Protein AF-A0A514C225-F1 (afdb_monomer_lite)

Radius of gyration: 12.71 Å; chains: 1; bounding box: 34×26×31 Å

Foldseek 3Di:
DPVVVVVQQQQWKKKAFPPPPGGAIATDGQCVVQPDPVRRDDFAWDQQKAFPVRGRIIGIDGRVPDDDCPDDHDNPGMDGHD

Secondary structure (DSSP, 8-state):
--HHHHHTTTTEEEEEE-STT---EEEEEHHHHHSSGGGSPPSEEESSEEETTS---EEEEETTSS----S---TTSEEE--

Sequence (82 aa):
MAESQMDASRGRMIVRCLSPGCVHVALMDARTLFGSTRDWPAAGTSQRFRCVCGGRESRISYAGETAPVEAQPAPDAIHLWG

Structure (mmCIF, N/CA/C/O backbone):
data_AF-A0A514C225-F1
#
_entry.id   AF-A0A514C225-F1
#
loop_
_atom_site.group_PDB
_atom_site.id
_atom_site.type_symbol
_atom_site.label_atom_id
_atom_site.label_alt_id
_atom_site.label_comp_id
_atom_site.label_asym_id
_atom_site.label_entity_id
_atom_site.label_seq_id
_atom_site.pdbx_PDB_ins_code
_atom_site.Cartn_x
_atom_site.Cartn_y
_atom_site.Cartn_z
_atom_site.occupancy
_atom_site.B_iso_or_equiv
_atom_site.auth_seq_id
_atom_site.auth_comp_id
_atom_site.auth_asym_id
_atom_site.auth_atom_id
_atom_site.pdbx_PDB_model_num
ATOM 1 N N . MET A 1 1 ? 26.061 -17.476 -12.957 1.00 44.34 1 MET A N 1
ATOM 2 C CA . MET A 1 1 ? 24.665 -17.609 -12.479 1.00 44.34 1 MET A CA 1
ATOM 3 C C . MET A 1 1 ? 24.537 -16.844 -11.158 1.00 44.34 1 MET A C 1
ATOM 5 O O . MET A 1 1 ? 24.501 -17.454 -10.104 1.00 44.34 1 MET A O 1
ATOM 9 N N . ALA A 1 2 ? 24.610 -15.512 -11.179 1.00 47.81 2 ALA A N 1
ATOM 10 C CA . ALA A 1 2 ? 24.578 -14.695 -9.950 1.00 47.81 2 ALA A CA 1
ATOM 11 C C . ALA A 1 2 ? 23.963 -13.304 -10.188 1.00 47.81 2 ALA A C 1
ATOM 13 O O . ALA A 1 2 ? 23.393 -12.704 -9.284 1.00 47.81 2 ALA A O 1
ATOM 14 N N . GLU A 1 3 ? 23.991 -12.824 -11.432 1.00 42.84 3 GLU A N 1
ATOM 15 C CA . GLU A 1 3 ? 23.490 -11.497 -11.808 1.00 42.84 3 GLU A CA 1
ATOM 16 C C . GLU A 1 3 ? 21.952 -11.399 -11.772 1.00 42.84 3 GLU A C 1
ATOM 18 O O . GLU A 1 3 ? 21.401 -10.329 -11.528 1.00 42.84 3 GLU A O 1
ATOM 23 N N . SER A 1 4 ? 21.238 -12.524 -11.900 1.00 48.59 4 SER A N 1
ATOM 24 C CA . SER A 1 4 ? 19.767 -12.549 -11.890 1.00 48.59 4 SER A CA 1
ATOM 25 C C . SER A 1 4 ? 19.140 -12.246 -10.522 1.00 48.59 4 SER A C 1
ATOM 27 O O . SER A 1 4 ? 17.977 -11.858 -10.464 1.00 48.59 4 SER A O 1
ATOM 29 N N . GLN A 1 5 ? 19.876 -12.406 -9.414 1.00 48.78 5 GLN A N 1
ATOM 30 C CA . GLN A 1 5 ? 19.329 -12.168 -8.069 1.00 48.78 5 GLN A CA 1
ATOM 31 C C . GLN A 1 5 ? 19.503 -10.716 -7.594 1.00 48.78 5 GLN A C 1
ATOM 33 O O . GLN A 1 5 ? 18.710 -10.231 -6.783 1.00 48.78 5 GLN A O 1
ATOM 38 N N . MET A 1 6 ? 20.495 -9.998 -8.130 1.00 46.38 6 MET A N 1
ATOM 39 C CA . MET A 1 6 ? 20.774 -8.603 -7.768 1.00 46.38 6 MET A CA 1
ATOM 40 C C . MET A 1 6 ? 19.825 -7.615 -8.472 1.00 46.38 6 MET A C 1
ATOM 42 O O . MET A 1 6 ? 19.412 -6.634 -7.855 1.00 46.38 6 MET A O 1
ATOM 46 N N . ASP A 1 7 ? 19.388 -7.901 -9.708 1.00 49.44 7 ASP A N 1
ATOM 47 C CA . ASP A 1 7 ? 18.364 -7.092 -10.400 1.00 49.44 7 ASP A CA 1
ATOM 48 C C . ASP A 1 7 ? 16.963 -7.278 -9.791 1.00 49.44 7 ASP A C 1
ATOM 50 O O . ASP A 1 7 ? 16.228 -6.311 -9.599 1.00 49.44 7 ASP A O 1
ATOM 54 N N . ALA A 1 8 ? 16.624 -8.503 -9.370 1.00 50.25 8 ALA A N 1
ATOM 55 C CA . ALA A 1 8 ? 15.324 -8.832 -8.772 1.00 50.25 8 ALA A CA 1
ATOM 56 C C . ALA A 1 8 ? 15.036 -8.089 -7.451 1.00 50.25 8 ALA A C 1
ATOM 58 O O . ALA A 1 8 ? 13.894 -8.030 -6.994 1.00 50.25 8 ALA A O 1
ATOM 59 N N . SER A 1 9 ? 16.068 -7.527 -6.819 1.00 55.16 9 SER A N 1
ATOM 60 C CA . SER A 1 9 ? 15.937 -6.762 -5.575 1.00 55.16 9 SER A CA 1
ATOM 61 C C . SER A 1 9 ? 15.693 -5.272 -5.827 1.00 55.16 9 SER A C 1
ATOM 63 O O . SER A 1 9 ? 15.144 -4.592 -4.962 1.00 55.16 9 SER A O 1
ATOM 65 N N . ARG A 1 10 ? 16.035 -4.760 -7.021 1.00 64.81 10 ARG A N 1
ATOM 66 C CA . ARG A 1 10 ? 15.926 -3.332 -7.358 1.00 64.81 10 ARG A CA 1
ATOM 67 C C . ARG A 1 10 ? 14.492 -2.835 -7.513 1.00 64.81 10 ARG A C 1
ATOM 69 O O . ARG A 1 10 ? 14.313 -1.628 -7.527 1.00 64.81 10 ARG A O 1
ATOM 76 N N . GLY A 1 11 ? 13.495 -3.719 -7.596 1.00 70.50 11 GLY A N 1
ATOM 77 C CA . GLY A 1 11 ? 12.074 -3.370 -7.758 1.00 70.50 11 GLY A CA 1
ATOM 78 C C . GLY A 1 11 ? 11.173 -3.668 -6.564 1.00 70.50 11 GLY A C 1
ATOM 79 O O . GLY A 1 11 ? 9.977 -3.390 -6.628 1.00 70.50 11 GLY A O 1
ATOM 80 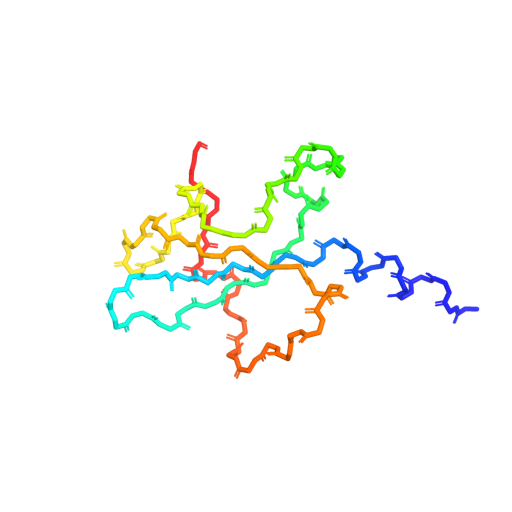N N . ARG A 1 12 ? 11.715 -4.212 -5.468 1.00 81.25 12 ARG A N 1
ATOM 81 C CA . ARG A 1 12 ? 10.912 -4.583 -4.298 1.00 81.25 12 ARG A CA 1
ATOM 82 C C . ARG A 1 12 ? 10.512 -3.346 -3.504 1.00 81.25 12 ARG A C 1
ATOM 84 O O . ARG A 1 12 ? 11.336 -2.730 -2.829 1.00 81.25 12 ARG A O 1
ATOM 91 N N . MET A 1 13 ? 9.232 -3.024 -3.572 1.00 86.19 13 MET A N 1
ATOM 92 C CA . MET A 1 13 ? 8.589 -1.924 -2.878 1.00 86.19 13 MET A CA 1
ATOM 93 C C . MET A 1 13 ? 7.800 -2.469 -1.690 1.00 86.19 13 MET A C 1
ATOM 95 O O . MET A 1 13 ? 6.893 -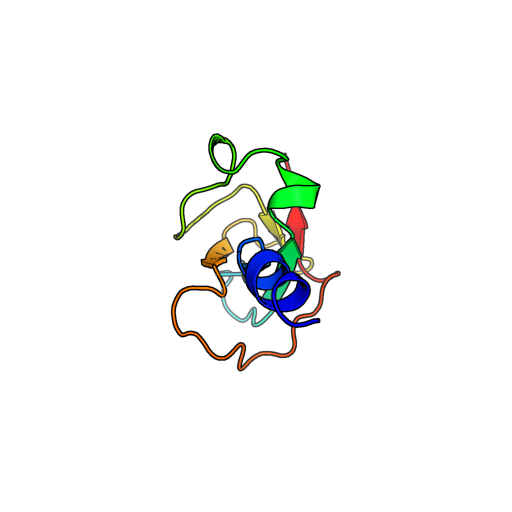3.280 -1.829 1.00 86.19 13 MET A O 1
ATOM 99 N N . ILE A 1 14 ? 8.151 -2.016 -0.502 1.00 87.12 14 ILE A N 1
ATOM 100 C CA . ILE A 1 14 ? 7.465 -2.306 0.747 1.00 87.12 14 ILE A CA 1
ATOM 101 C C . ILE A 1 14 ? 6.464 -1.180 0.978 1.00 87.12 14 ILE A C 1
ATOM 103 O O . ILE A 1 14 ? 6.842 -0.012 1.053 1.00 87.12 14 ILE A O 1
ATOM 107 N N . VAL A 1 15 ? 5.192 -1.530 1.108 1.00 88.38 15 VAL A N 1
ATOM 108 C CA . VAL A 1 15 ? 4.116 -0.593 1.420 1.00 88.38 15 VAL A CA 1
ATOM 109 C C . VAL A 1 15 ? 3.574 -0.944 2.796 1.00 88.38 15 VAL A C 1
ATOM 111 O O . VAL A 1 15 ? 3.179 -2.079 3.038 1.00 88.38 15 VAL A O 1
ATOM 114 N N . ARG A 1 16 ? 3.561 0.014 3.720 1.00 88.69 16 ARG A N 1
ATOM 115 C CA . ARG A 1 16 ? 3.055 -0.163 5.087 1.00 88.69 16 ARG A CA 1
ATOM 116 C C . ARG A 1 16 ? 1.892 0.774 5.338 1.00 88.69 16 ARG A C 1
ATOM 118 O O . ARG A 1 16 ? 2.038 1.974 5.147 1.00 88.69 16 ARG A O 1
ATOM 125 N N . CYS A 1 17 ? 0.773 0.260 5.828 1.00 90.31 17 CYS A N 1
ATOM 126 C CA . CYS A 1 17 ? -0.338 1.117 6.222 1.00 90.31 17 CYS A CA 1
ATOM 127 C C . CYS A 1 17 ? 0.039 1.957 7.458 1.00 90.31 17 CYS A C 1
ATOM 129 O O . CYS A 1 17 ? 0.617 1.432 8.409 1.00 90.31 17 CYS A O 1
ATOM 131 N N . LEU A 1 18 ? -0.290 3.252 7.444 1.00 90.12 18 LEU A N 1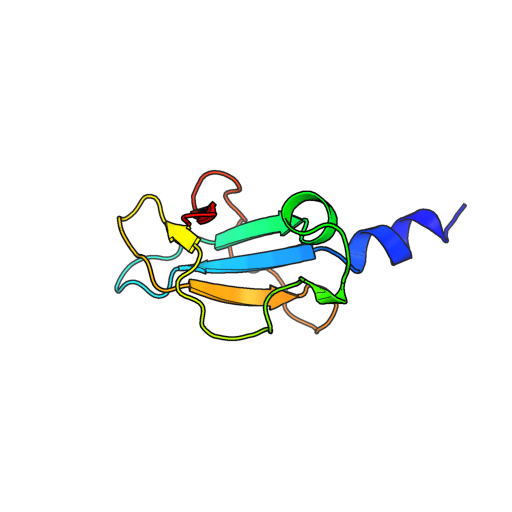
ATOM 132 C CA . LEU A 1 18 ? -0.084 4.177 8.567 1.00 90.12 18 LEU A CA 1
ATOM 133 C C . LEU A 1 18 ? -1.352 4.405 9.402 1.00 90.12 18 LEU A C 1
ATOM 135 O O . LEU A 1 18 ? -1.347 5.223 10.319 1.00 90.12 18 LEU A O 1
ATOM 139 N N . SER A 1 19 ? -2.446 3.695 9.113 1.00 89.00 19 SER A N 1
ATOM 140 C CA . SER A 1 19 ? -3.659 3.812 9.921 1.00 89.00 19 SER A CA 1
ATOM 141 C C . SER A 1 19 ? -3.424 3.378 11.371 1.00 89.00 19 SER A C 1
ATOM 143 O O . SER A 1 19 ? -2.719 2.395 11.616 1.00 89.00 19 SER A O 1
ATOM 145 N N . PRO A 1 20 ? -4.044 4.073 12.341 1.00 85.81 20 PRO A N 1
ATOM 146 C CA . PRO A 1 20 ? -3.869 3.772 13.755 1.00 85.81 20 PRO A CA 1
ATOM 147 C C . PRO A 1 20 ? -4.322 2.339 14.061 1.00 85.81 20 PRO A C 1
ATOM 149 O O . PRO A 1 20 ? -5.416 1.931 13.679 1.00 85.81 20 PRO A O 1
ATOM 152 N N . 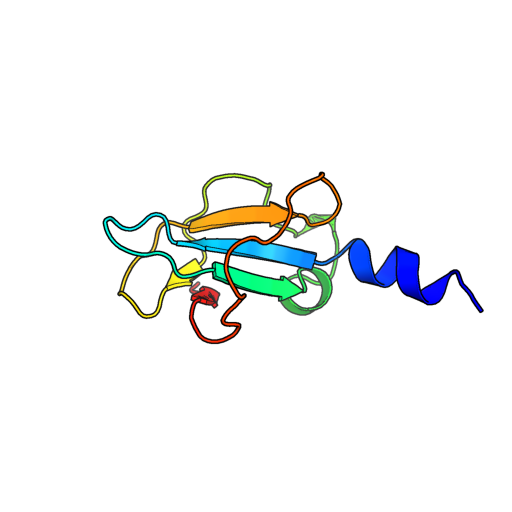GLY A 1 21 ? -3.461 1.565 14.728 1.00 85.81 21 GLY A N 1
ATOM 153 C CA . GLY A 1 21 ? -3.719 0.158 15.059 1.00 85.81 21 GLY A CA 1
ATOM 154 C C . GLY A 1 21 ? -3.531 -0.833 13.903 1.00 85.81 21 GLY A C 1
ATOM 155 O O . GLY A 1 21 ? -3.710 -2.031 14.103 1.00 85.81 21 GLY A O 1
ATOM 156 N N . CYS A 1 22 ? -3.145 -0.375 12.707 1.00 85.94 22 CYS A N 1
ATOM 157 C CA . CYS A 1 22 ? -2.868 -1.246 11.570 1.00 85.94 22 CYS A CA 1
ATOM 158 C C . CYS A 1 22 ? -1.376 -1.602 11.498 1.00 85.94 22 CYS A C 1
ATOM 160 O O . CYS A 1 22 ? -0.511 -0.727 11.517 1.00 85.94 22 CYS A O 1
ATOM 162 N N . VAL A 1 23 ? -1.071 -2.893 11.366 1.00 83.69 23 VAL A N 1
ATOM 163 C CA . VAL A 1 23 ? 0.301 -3.406 11.177 1.00 83.69 23 VAL A CA 1
ATOM 164 C C . VAL A 1 23 ? 0.492 -4.077 9.818 1.00 83.69 23 VAL A C 1
ATOM 166 O O . VAL A 1 23 ? 1.489 -4.755 9.589 1.00 83.69 23 VAL A O 1
ATOM 169 N N . HIS A 1 24 ? -0.458 -3.883 8.900 1.00 87.94 24 HIS A N 1
ATOM 170 C CA . HIS A 1 24 ? -0.389 -4.475 7.574 1.00 87.94 24 HIS A CA 1
ATOM 171 C C . HIS A 1 24 ? 0.755 -3.882 6.755 1.00 87.94 24 HIS A C 1
ATOM 173 O O . HIS A 1 24 ? 0.904 -2.661 6.618 1.00 87.94 24 HIS A O 1
ATOM 179 N N . VAL A 1 25 ? 1.529 -4.789 6.172 1.00 86.81 25 VAL A N 1
ATOM 180 C CA . VAL A 1 25 ? 2.618 -4.504 5.248 1.00 86.81 25 VAL A CA 1
ATOM 181 C C . VAL A 1 25 ? 2.416 -5.381 4.025 1.00 86.81 25 VAL A C 1
ATOM 183 O O . VAL A 1 25 ? 2.184 -6.578 4.164 1.00 86.81 25 VAL A O 1
ATOM 186 N N . ALA A 1 26 ? 2.521 -4.797 2.840 1.00 86.06 26 ALA A N 1
ATOM 187 C CA . ALA A 1 26 ? 2.530 -5.511 1.576 1.00 86.06 26 ALA A CA 1
ATOM 188 C C . ALA A 1 26 ? 3.900 -5.358 0.917 1.00 86.06 26 ALA A C 1
ATOM 190 O O . ALA A 1 26 ? 4.478 -4.269 0.889 1.00 86.06 26 ALA A O 1
ATOM 191 N N . LEU A 1 27 ? 4.414 -6.460 0.378 1.00 85.56 27 LEU A N 1
ATOM 192 C CA . LEU A 1 27 ? 5.570 -6.439 -0.504 1.00 85.56 27 LEU A CA 1
ATOM 193 C C . LEU A 1 27 ? 5.059 -6.471 -1.941 1.00 85.56 27 LEU A C 1
ATOM 195 O O . LEU A 1 27 ? 4.362 -7.399 -2.340 1.00 85.56 27 LEU A O 1
ATOM 199 N N . MET A 1 28 ? 5.405 -5.443 -2.696 1.00 84.56 28 MET A N 1
ATOM 200 C CA . MET A 1 28 ? 4.979 -5.218 -4.065 1.00 84.56 28 MET A CA 1
ATOM 201 C C . MET A 1 28 ? 6.193 -5.110 -4.980 1.00 84.56 28 MET A C 1
ATOM 203 O O . MET A 1 28 ? 7.288 -4.748 -4.551 1.00 84.56 28 MET A O 1
ATOM 207 N N . ASP A 1 29 ? 5.991 -5.392 -6.260 1.00 83.50 29 ASP A N 1
ATOM 208 C CA . ASP A 1 29 ? 7.008 -5.183 -7.281 1.00 83.50 29 ASP A CA 1
ATOM 209 C C . ASP A 1 29 ? 6.684 -3.903 -8.062 1.00 83.50 29 ASP A C 1
ATOM 211 O O . ASP A 1 29 ? 5.721 -3.843 -8.829 1.00 83.50 29 ASP A O 1
ATOM 215 N N . ALA A 1 30 ? 7.466 -2.845 -7.836 1.00 83.50 30 ALA A N 1
ATOM 216 C CA . ALA A 1 30 ? 7.249 -1.546 -8.470 1.00 83.50 30 ALA A CA 1
ATOM 217 C C . ALA A 1 30 ? 7.441 -1.607 -9.990 1.00 83.50 30 ALA A C 1
ATOM 219 O O . ALA A 1 30 ? 6.764 -0.890 -10.723 1.00 83.50 30 ALA A O 1
ATOM 220 N N . ARG A 1 31 ? 8.307 -2.502 -10.479 1.00 83.12 31 ARG A N 1
ATOM 221 C CA . ARG A 1 31 ? 8.500 -2.726 -11.915 1.00 83.12 31 ARG A CA 1
ATOM 222 C C . ARG A 1 31 ? 7.239 -3.293 -12.563 1.00 83.12 31 ARG A C 1
ATOM 224 O O . ARG A 1 31 ? 6.855 -2.844 -13.634 1.00 83.12 31 ARG A O 1
ATOM 231 N N . THR A 1 32 ? 6.571 -4.232 -11.905 1.00 83.38 32 THR A N 1
ATOM 232 C CA . THR A 1 32 ? 5.321 -4.831 -12.390 1.00 83.38 32 THR A CA 1
ATOM 233 C C . THR A 1 32 ? 4.158 -3.840 -12.320 1.00 83.38 32 THR A C 1
ATOM 235 O O . THR A 1 32 ? 3.320 -3.821 -13.215 1.00 83.38 32 THR A O 1
ATOM 238 N N . LEU A 1 33 ? 4.115 -2.988 -11.289 1.00 84.31 33 LEU A N 1
ATOM 239 C CA . LEU A 1 33 ? 3.029 -2.019 -11.092 1.00 84.31 33 LEU A CA 1
ATOM 240 C C . LEU A 1 33 ? 3.153 -0.754 -11.952 1.00 84.31 33 LEU A C 1
ATOM 242 O O . LEU A 1 33 ? 2.148 -0.247 -12.439 1.00 84.31 33 LEU A O 1
ATOM 246 N N . PHE A 1 34 ? 4.365 -0.224 -12.110 1.00 84.69 34 PHE A N 1
ATOM 247 C CA . PHE A 1 34 ? 4.608 1.083 -12.734 1.00 84.69 34 PHE A CA 1
ATOM 248 C C . PHE A 1 34 ? 5.480 0.999 -13.994 1.00 84.69 34 PHE A C 1
ATOM 250 O O . PHE A 1 34 ? 5.653 1.994 -14.691 1.00 84.69 34 PHE A O 1
ATOM 257 N N . GLY A 1 35 ? 6.044 -0.168 -14.312 1.00 83.56 35 GLY A N 1
ATOM 258 C CA . GLY A 1 35 ? 6.952 -0.335 -15.442 1.00 83.56 35 GLY A CA 1
ATOM 259 C C . GLY A 1 35 ? 8.317 0.293 -15.163 1.00 83.56 35 GLY A C 1
ATOM 260 O O . GLY A 1 35 ? 9.177 -0.311 -14.515 1.00 83.56 35 GLY A O 1
ATOM 261 N N . SER A 1 36 ? 8.526 1.505 -15.673 1.00 82.38 36 SER A N 1
ATOM 262 C CA . SER A 1 36 ? 9.818 2.196 -15.634 1.00 82.38 36 SER A CA 1
ATOM 263 C C . SER A 1 36 ? 10.107 2.800 -14.260 1.00 82.38 36 SER A C 1
ATOM 265 O O . SER A 1 36 ? 9.225 3.360 -13.620 1.00 82.38 36 SER A O 1
ATOM 267 N N . THR A 1 37 ? 11.373 2.781 -13.834 1.00 79.88 37 THR A N 1
ATOM 268 C CA . THR A 1 37 ? 11.829 3.357 -12.548 1.00 79.88 37 THR A CA 1
ATOM 269 C C . THR A 1 37 ? 11.503 4.840 -12.374 1.00 79.88 37 THR A C 1
ATOM 271 O O . THR A 1 37 ? 11.425 5.329 -11.253 1.00 79.88 37 THR A O 1
ATOM 274 N N . ARG A 1 38 ? 11.301 5.566 -13.477 1.00 81.56 38 ARG A N 1
ATOM 275 C CA . ARG A 1 38 ? 10.916 6.983 -13.492 1.00 81.56 38 ARG A CA 1
ATOM 276 C C . ARG A 1 38 ? 9.482 7.234 -13.019 1.00 81.56 38 ARG A C 1
ATOM 278 O O . ARG A 1 38 ? 9.201 8.319 -12.525 1.00 81.56 38 ARG A O 1
ATOM 285 N N . ASP A 1 39 ? 8.610 6.243 -13.173 1.00 84.00 39 ASP A N 1
ATOM 286 C CA . ASP A 1 39 ? 7.194 6.289 -12.796 1.00 84.00 39 ASP A CA 1
ATOM 287 C C . ASP A 1 39 ? 6.958 5.776 -11.371 1.00 84.00 39 ASP A C 1
ATOM 289 O O . ASP A 1 39 ? 5.844 5.838 -10.838 1.00 84.00 39 ASP A O 1
ATOM 293 N N . TRP A 1 40 ? 8.013 5.253 -10.743 1.00 86.19 40 TRP A N 1
ATOM 294 C CA . TRP A 1 40 ? 7.934 4.709 -9.403 1.00 86.19 40 TRP A CA 1
ATOM 295 C C . TRP A 1 40 ? 7.652 5.826 -8.398 1.00 86.19 40 TRP A C 1
ATOM 297 O O . TRP A 1 40 ? 8.268 6.895 -8.452 1.00 86.19 40 TRP A O 1
ATOM 307 N N . PRO A 1 41 ? 6.731 5.601 -7.450 1.00 84.50 41 PRO A N 1
ATOM 308 C CA . PRO A 1 41 ? 6.473 6.575 -6.407 1.00 84.50 41 PRO A CA 1
ATOM 309 C C . PRO A 1 41 ? 7.717 6.754 -5.528 1.00 84.50 41 PRO A C 1
ATOM 311 O O . PRO A 1 41 ? 8.421 5.792 -5.215 1.00 84.50 41 PRO A O 1
ATOM 314 N N . ALA A 1 42 ? 7.972 7.987 -5.095 1.00 84.44 42 ALA A N 1
ATOM 315 C CA . ALA A 1 42 ? 9.057 8.270 -4.163 1.00 84.44 42 ALA A CA 1
ATOM 316 C C . ALA A 1 42 ? 8.869 7.499 -2.843 1.00 84.44 42 ALA A C 1
ATOM 318 O O . ALA A 1 42 ? 7.742 7.300 -2.380 1.00 84.44 42 ALA A O 1
ATOM 319 N N . ALA A 1 43 ? 9.979 7.085 -2.226 1.00 86.44 43 ALA A N 1
ATOM 320 C CA . ALA A 1 43 ? 9.954 6.551 -0.869 1.00 86.44 43 ALA A CA 1
ATOM 321 C C . ALA A 1 43 ? 9.413 7.617 0.101 1.00 86.44 43 ALA A C 1
ATOM 323 O O . ALA A 1 43 ? 9.765 8.791 -0.002 1.00 86.44 43 ALA A O 1
ATOM 324 N N . GLY A 1 44 ? 8.561 7.211 1.043 1.00 87.88 44 GLY A N 1
ATOM 325 C CA . GLY A 1 44 ? 7.870 8.129 1.950 1.00 87.88 44 GLY A CA 1
ATOM 326 C C . GLY A 1 44 ? 6.368 7.876 2.025 1.00 87.88 44 GLY A C 1
ATOM 327 O O . GLY A 1 44 ? 5.886 6.805 1.664 1.00 87.88 44 GLY A O 1
ATOM 328 N N . THR A 1 45 ? 5.619 8.842 2.546 1.00 89.81 45 THR A N 1
ATOM 329 C CA . THR A 1 45 ? 4.164 8.716 2.697 1.00 89.81 45 THR A CA 1
ATOM 330 C C . THR A 1 45 ? 3.460 8.901 1.355 1.00 89.81 45 THR A C 1
ATOM 332 O O . THR A 1 45 ? 3.760 9.817 0.594 1.00 89.81 45 THR A O 1
ATOM 335 N N . SER A 1 46 ? 2.497 8.036 1.067 1.00 88.25 46 SER A N 1
ATOM 336 C CA . SER A 1 46 ? 1.712 8.033 -0.156 1.00 88.25 46 SER A CA 1
ATOM 337 C C . SER A 1 46 ? 0.267 7.650 0.131 1.00 88.25 46 SER A C 1
ATOM 339 O O . SER A 1 46 ? -0.020 6.849 1.018 1.00 88.25 46 SER A O 1
ATOM 341 N N . GLN A 1 47 ? -0.645 8.215 -0.654 1.00 89.12 47 GLN A N 1
ATOM 342 C CA . GLN A 1 47 ? -2.086 7.959 -0.557 1.00 89.12 47 GLN A CA 1
ATOM 343 C C . GLN A 1 47 ? -2.621 7.120 -1.728 1.00 89.12 47 GLN A C 1
ATOM 345 O O . GLN A 1 47 ? -3.827 6.953 -1.884 1.00 89.12 47 GLN A O 1
ATOM 350 N N . ARG A 1 48 ? -1.718 6.596 -2.571 1.00 87.12 48 ARG A N 1
ATOM 351 C CA . ARG A 1 48 ? -2.044 5.773 -3.752 1.00 87.12 48 ARG A CA 1
ATOM 352 C C . ARG A 1 48 ? -2.370 4.318 -3.409 1.00 87.12 48 ARG A C 1
ATOM 354 O O . ARG A 1 48 ? -2.638 3.522 -4.300 1.00 87.12 48 ARG A O 1
ATOM 361 N N . PHE A 1 49 ? -2.281 3.947 -2.137 1.00 89.31 49 PHE A N 1
ATOM 362 C CA . PHE A 1 49 ? -2.427 2.574 -1.678 1.00 89.31 49 PHE A CA 1
ATOM 363 C C . PHE A 1 49 ? -3.519 2.506 -0.626 1.00 89.31 49 PHE A C 1
ATOM 365 O O . PHE A 1 49 ? -3.538 3.303 0.311 1.00 89.31 49 PHE A O 1
ATOM 372 N N . ARG A 1 50 ? -4.413 1.532 -0.763 1.00 90.12 50 ARG A N 1
ATOM 373 C CA . ARG A 1 50 ? -5.494 1.290 0.182 1.00 90.12 50 ARG A CA 1
ATOM 374 C C . ARG A 1 50 ? -5.273 -0.034 0.884 1.00 90.12 50 ARG A C 1
ATOM 376 O O . ARG A 1 50 ? -5.176 -1.079 0.248 1.00 90.12 50 ARG A O 1
ATOM 383 N N . CYS A 1 51 ? -5.224 0.020 2.205 1.00 90.69 51 CYS A N 1
ATOM 384 C CA . CYS A 1 51 ? -5.178 -1.160 3.043 1.00 90.69 51 CYS A CA 1
ATOM 385 C C . CYS A 1 51 ? -6.579 -1.759 3.224 1.00 90.69 51 CYS A C 1
ATOM 387 O O . CYS A 1 51 ? -7.574 -1.030 3.264 1.00 90.69 51 CYS A O 1
ATOM 389 N N . VAL A 1 52 ? -6.650 -3.077 3.417 1.00 89.44 52 VAL A N 1
ATOM 390 C CA . VAL A 1 52 ? -7.881 -3.810 3.758 1.00 89.44 52 VAL A CA 1
ATOM 391 C C . VAL A 1 52 ? -8.545 -3.316 5.049 1.00 89.44 52 VAL A C 1
ATOM 393 O O . VAL A 1 52 ? -9.752 -3.457 5.204 1.00 89.44 52 VAL A O 1
ATOM 396 N N . CYS A 1 53 ? -7.802 -2.656 5.948 1.00 88.62 53 CYS A N 1
ATOM 397 C CA . CYS A 1 53 ? -8.377 -2.008 7.134 1.00 88.62 53 CYS A CA 1
ATOM 398 C C . CYS A 1 53 ? -9.187 -0.733 6.815 1.00 88.62 53 CYS A C 1
ATOM 400 O O . CYS A 1 53 ? -9.802 -0.159 7.708 1.00 88.62 53 CYS A O 1
ATOM 402 N N . GLY A 1 54 ? -9.162 -0.255 5.564 1.00 87.88 54 GLY A N 1
ATOM 403 C CA . GLY A 1 54 ? -9.783 1.000 5.129 1.00 87.88 54 GLY A CA 1
ATOM 404 C C . GLY A 1 54 ? -8.826 2.196 5.082 1.00 87.88 54 GLY A C 1
ATOM 405 O O . GLY A 1 54 ? -9.184 3.236 4.526 1.00 87.88 54 GLY A O 1
ATOM 406 N N . GLY A 1 55 ? -7.605 2.042 5.599 1.00 88.88 55 GLY A N 1
ATOM 407 C CA . GLY A 1 55 ? -6.559 3.059 5.567 1.00 88.88 55 GLY A CA 1
ATOM 408 C C . GLY A 1 55 ? -6.117 3.425 4.155 1.00 88.88 55 GLY A C 1
ATOM 409 O O . GLY A 1 55 ? -5.847 2.546 3.340 1.00 88.88 55 GLY A O 1
ATOM 410 N N . ARG A 1 56 ? -6.023 4.725 3.871 1.00 89.06 56 ARG A N 1
ATOM 411 C CA . ARG A 1 56 ? -5.525 5.257 2.588 1.00 89.06 56 ARG A CA 1
ATOM 412 C C . ARG A 1 56 ? -4.086 5.742 2.658 1.00 89.06 56 ARG A C 1
ATOM 414 O O . ARG A 1 56 ? -3.436 5.889 1.634 1.00 89.06 56 ARG A O 1
ATOM 421 N N . GLU A 1 57 ? -3.597 6.018 3.858 1.00 90.69 57 GLU A N 1
ATOM 422 C CA . GLU A 1 57 ? -2.255 6.535 4.052 1.00 90.69 57 GLU A CA 1
ATOM 423 C C . GLU A 1 57 ? -1.292 5.371 4.263 1.00 90.69 57 GLU A C 1
ATOM 425 O O . GLU A 1 57 ? -1.477 4.535 5.154 1.00 90.69 57 GLU A O 1
ATOM 430 N N . SE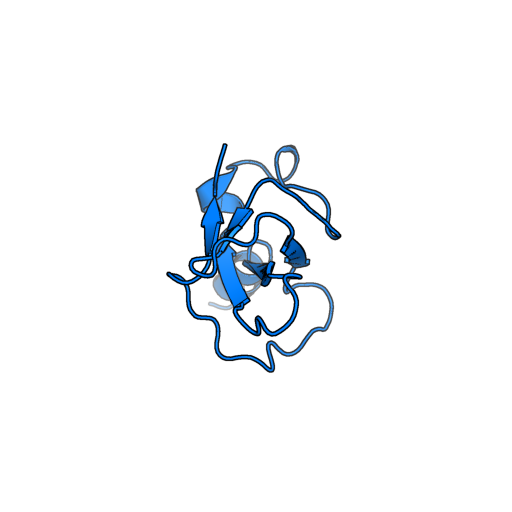R A 1 58 ? -0.286 5.289 3.400 1.00 90.31 58 SER A N 1
ATOM 431 C CA . SER A 1 58 ? 0.702 4.220 3.417 1.00 90.31 58 SER A CA 1
ATOM 432 C C . SER A 1 58 ? 2.106 4.783 3.260 1.00 90.31 58 SER A C 1
ATOM 434 O O . SER A 1 58 ? 2.328 5.738 2.527 1.00 90.31 58 SER A O 1
ATOM 436 N N . ARG A 1 59 ? 3.085 4.178 3.923 1.00 90.25 59 ARG A N 1
ATOM 437 C CA . ARG A 1 59 ? 4.500 4.492 3.764 1.00 90.25 59 ARG A CA 1
ATOM 438 C C . ARG A 1 59 ? 5.144 3.516 2.791 1.00 90.25 59 ARG A C 1
ATOM 440 O O . ARG A 1 59 ? 5.043 2.309 2.976 1.00 90.25 59 ARG A O 1
ATOM 447 N N . ILE A 1 60 ? 5.820 4.056 1.790 1.00 89.56 60 ILE A N 1
ATOM 448 C CA . ILE A 1 60 ? 6.585 3.336 0.779 1.00 89.56 60 ILE A CA 1
ATOM 449 C C . ILE A 1 60 ? 8.053 3.300 1.199 1.00 89.56 60 ILE A C 1
ATOM 451 O O . ILE A 1 60 ? 8.623 4.310 1.621 1.00 89.56 60 ILE A O 1
ATOM 455 N N . SER A 1 61 ? 8.684 2.142 1.074 1.00 86.44 61 SER A N 1
ATOM 456 C CA . SER A 1 61 ? 10.123 1.940 1.253 1.00 86.44 61 SER A CA 1
ATOM 457 C C . SER A 1 61 ? 10.618 0.933 0.220 1.00 86.44 61 SER A C 1
ATOM 459 O O . SER A 1 61 ? 9.864 0.057 -0.181 1.00 86.44 61 SER A O 1
ATOM 461 N N . TYR A 1 62 ? 11.863 1.036 -0.236 1.00 83.12 62 TYR A N 1
ATOM 462 C CA . TYR A 1 62 ? 12.416 0.112 -1.230 1.00 83.12 62 TYR A CA 1
ATOM 463 C C . TYR A 1 62 ? 13.449 -0.805 -0.579 1.00 83.12 62 TYR A C 1
ATOM 465 O O . TYR A 1 62 ? 14.283 -0.351 0.201 1.00 83.12 62 TYR A O 1
ATOM 473 N N . ALA A 1 63 ? 13.421 -2.097 -0.913 1.00 72.25 63 ALA A N 1
ATOM 474 C CA . ALA A 1 63 ? 14.257 -3.117 -0.270 1.00 72.25 63 ALA A CA 1
ATOM 475 C C . ALA A 1 63 ? 15.764 -3.023 -0.608 1.00 72.25 63 ALA A C 1
ATOM 477 O O . ALA A 1 63 ? 16.538 -3.880 -0.191 1.00 72.25 63 ALA A O 1
ATOM 478 N N . GLY A 1 64 ? 16.194 -1.992 -1.344 1.00 61.62 64 GLY A N 1
ATOM 479 C CA . GLY A 1 64 ? 17.610 -1.663 -1.536 1.00 61.62 64 GLY A CA 1
ATOM 480 C C . GLY A 1 64 ? 18.237 -0.917 -0.353 1.00 61.62 64 GLY A C 1
ATOM 481 O O . GLY A 1 64 ? 19.457 -0.881 -0.241 1.00 61.62 64 GLY A O 1
ATOM 482 N N . GLU A 1 65 ? 17.419 -0.356 0.539 1.00 51.38 65 GLU A N 1
ATOM 483 C CA . GLU A 1 65 ? 17.857 0.535 1.614 1.00 51.38 65 GLU A CA 1
ATOM 484 C C . GLU A 1 65 ? 17.569 -0.114 2.977 1.00 51.38 65 GLU A C 1
ATOM 486 O O . GLU A 1 65 ? 16.668 0.281 3.704 1.00 51.38 65 GLU A O 1
ATOM 491 N N . THR A 1 66 ? 18.313 -1.177 3.307 1.00 45.97 66 THR A N 1
ATOM 492 C CA . THR A 1 66 ? 18.590 -1.595 4.704 1.00 45.97 66 THR A CA 1
ATOM 493 C C . THR A 1 66 ? 17.401 -1.640 5.681 1.00 45.97 66 THR A C 1
ATOM 495 O O . THR A 1 66 ? 17.523 -1.232 6.832 1.00 45.97 66 THR A O 1
ATOM 498 N N . ALA A 1 67 ? 16.250 -2.176 5.277 1.00 47.94 67 ALA A N 1
ATOM 499 C CA . ALA A 1 67 ? 15.156 -2.439 6.209 1.00 47.94 67 ALA A CA 1
ATOM 500 C C . ALA A 1 67 ? 14.829 -3.938 6.225 1.00 47.94 67 ALA A C 1
ATOM 502 O O . ALA A 1 67 ? 14.302 -4.449 5.231 1.00 47.94 67 ALA A O 1
ATOM 503 N N . PRO A 1 68 ? 15.120 -4.669 7.319 1.00 49.94 68 PRO A N 1
ATOM 504 C CA . PRO A 1 68 ? 14.537 -5.986 7.508 1.00 49.94 68 PRO A CA 1
ATOM 505 C C . PRO A 1 68 ? 13.017 -5.811 7.556 1.00 49.94 68 PRO A C 1
ATOM 507 O O . PRO A 1 68 ? 12.479 -5.025 8.337 1.00 49.94 68 PRO A O 1
ATOM 510 N N . VAL A 1 69 ? 12.317 -6.510 6.667 1.00 54.69 69 VAL A N 1
ATOM 511 C CA . VAL A 1 69 ? 10.859 -6.608 6.693 1.00 54.69 69 VAL A CA 1
ATOM 512 C C . VAL A 1 69 ? 10.475 -7.455 7.911 1.00 54.69 69 VAL A C 1
ATOM 514 O O . VAL A 1 69 ? 10.301 -8.662 7.837 1.00 54.69 69 VAL A O 1
ATOM 517 N N . GLU A 1 70 ? 10.453 -6.813 9.079 1.00 51.34 70 GLU A N 1
ATOM 518 C CA . GLU A 1 70 ? 10.183 -7.447 10.379 1.00 51.34 70 GLU A CA 1
ATOM 519 C C . GLU A 1 70 ? 8.709 -7.879 10.508 1.00 51.34 70 GLU A C 1
ATOM 521 O O . GLU A 1 70 ? 8.368 -8.759 11.292 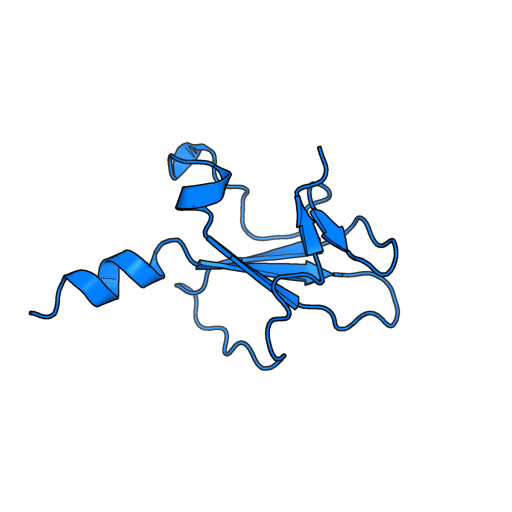1.00 51.34 70 GLU A O 1
ATOM 526 N N . ALA A 1 71 ? 7.830 -7.308 9.678 1.00 56.19 71 ALA A N 1
ATOM 527 C CA . ALA A 1 71 ? 6.439 -7.718 9.538 1.00 56.19 71 ALA A CA 1
ATOM 528 C C . ALA A 1 71 ? 6.291 -8.674 8.351 1.00 56.19 71 ALA A C 1
ATOM 530 O O . ALA A 1 71 ? 6.674 -8.324 7.239 1.00 56.19 71 ALA A O 1
ATOM 531 N N . GLN A 1 72 ? 5.697 -9.850 8.563 1.00 60.97 72 GLN A N 1
ATOM 532 C CA . GLN A 1 72 ? 5.384 -10.781 7.477 1.00 60.97 72 GLN A CA 1
ATOM 533 C C . GLN A 1 72 ? 4.567 -10.049 6.398 1.00 60.97 72 GLN A C 1
ATOM 535 O O . GLN A 1 72 ? 3.464 -9.580 6.696 1.00 60.97 72 GLN A O 1
ATOM 540 N N . PRO A 1 73 ? 5.092 -9.894 5.169 1.00 65.88 73 PRO A N 1
ATOM 541 C CA . PRO A 1 73 ? 4.380 -9.163 4.140 1.00 65.88 73 PRO A CA 1
ATOM 542 C C . PRO A 1 73 ? 3.142 -9.965 3.742 1.00 65.88 73 PRO A C 1
ATOM 544 O O . PRO A 1 73 ? 3.249 -11.093 3.264 1.00 65.88 73 PRO A O 1
ATOM 547 N N . ALA A 1 74 ? 1.971 -9.372 3.935 1.00 70.06 74 ALA A N 1
ATOM 548 C CA . ALA A 1 74 ? 0.708 -9.877 3.433 1.00 70.06 74 ALA A CA 1
ATOM 549 C C . ALA A 1 74 ? 0.448 -9.189 2.082 1.00 70.06 74 ALA A C 1
ATOM 551 O O . ALA A 1 74 ? 0.022 -8.031 2.065 1.00 70.06 74 ALA A O 1
ATOM 552 N N . PRO A 1 75 ? 0.733 -9.849 0.941 1.00 65.88 75 PRO A N 1
ATOM 553 C CA . PRO A 1 75 ? 0.633 -9.222 -0.381 1.00 65.88 75 PRO A CA 1
ATOM 554 C C . PRO A 1 75 ? -0.791 -8.755 -0.715 1.00 65.88 75 PRO A C 1
ATOM 556 O O . PRO A 1 75 ? -0.956 -7.836 -1.507 1.00 65.88 75 PRO A O 1
ATOM 559 N N . ASP A 1 76 ? -1.800 -9.346 -0.072 1.00 76.25 76 ASP A N 1
ATOM 560 C CA . ASP A 1 76 ? -3.216 -9.020 -0.261 1.00 76.25 76 ASP A CA 1
ATOM 561 C C . ASP A 1 76 ? -3.741 -7.968 0.735 1.00 76.25 76 ASP A C 1
ATOM 563 O O . ASP A 1 76 ? -4.885 -7.545 0.671 1.00 76.25 76 ASP A O 1
ATOM 567 N N . ALA A 1 77 ? -2.925 -7.511 1.691 1.00 82.62 77 ALA A N 1
ATOM 568 C CA . ALA A 1 77 ? -3.404 -6.576 2.710 1.00 82.62 77 ALA A CA 1
ATOM 569 C C . ALA A 1 77 ? -3.450 -5.116 2.229 1.00 82.62 77 ALA A C 1
ATOM 571 O O . ALA A 1 77 ? -4.062 -4.269 2.891 1.00 82.62 77 ALA A O 1
ATOM 572 N N . ILE A 1 78 ? -2.773 -4.788 1.125 1.00 86.25 78 ILE A N 1
ATOM 573 C CA . ILE A 1 78 ? -2.719 -3.436 0.565 1.00 86.25 78 ILE A CA 1
ATOM 574 C C . ILE A 1 78 ? -2.761 -3.514 -0.958 1.00 86.25 78 ILE A C 1
ATOM 576 O O . ILE A 1 78 ? -1.932 -4.178 -1.572 1.00 86.25 78 ILE A O 1
ATOM 580 N N . HIS A 1 79 ? -3.676 -2.763 -1.563 1.00 85.75 79 HIS A N 1
ATOM 581 C CA . HIS A 1 79 ? -3.832 -2.682 -3.011 1.00 85.75 79 HIS A CA 1
ATOM 582 C C . HIS A 1 79 ? -3.531 -1.274 -3.513 1.00 85.75 79 HIS A C 1
ATOM 584 O O . HIS A 1 79 ? -3.745 -0.285 -2.806 1.00 85.75 79 HIS A O 1
ATOM 590 N N . LEU A 1 80 ? -3.063 -1.176 -4.757 1.00 84.50 80 LEU A N 1
ATOM 591 C CA . LEU A 1 80 ? -3.003 0.102 -5.454 1.00 84.50 80 LEU A CA 1
ATOM 592 C C . LEU A 1 80 ? -4.442 0.603 -5.654 1.00 84.50 80 LEU A C 1
ATOM 594 O O . LEU A 1 80 ? -5.291 -0.123 -6.166 1.00 84.50 80 LEU A O 1
ATOM 598 N N . TRP A 1 81 ? -4.722 1.817 -5.196 1.00 76.06 81 TRP A N 1
ATOM 599 C CA . TRP A 1 81 ? -6.035 2.445 -5.264 1.00 76.06 81 TRP A CA 1
ATOM 600 C C . TRP A 1 81 ? -5.883 3.814 -5.918 1.00 76.06 81 TRP A C 1
ATOM 602 O O . TRP A 1 81 ? -5.326 4.741 -5.323 1.00 76.06 81 TRP A O 1
ATOM 612 N N . GLY A 1 82 ? -6.364 3.922 -7.151 1.00 63.75 82 GLY A N 1
ATOM 613 C CA . GLY A 1 82 ? -6.265 5.106 -7.995 1.00 63.75 82 GLY A CA 1
ATOM 614 C C . GLY A 1 82 ? -6.736 4.791 -9.398 1.00 63.75 82 GLY A C 1
ATOM 615 O O . GLY A 1 82 ? -6.392 3.687 -9.873 1.00 63.75 82 GLY A O 1
#

pLDDT: mean 76.75, std 15.17, range [42.84, 90.69]